Protein AF-A0A926AHK9-F1 (afdb_monomer)

Nearest PDB structures (foldseek):
  4v9f-assembly1_6  TM=7.493E-01  e=1.362E-01  Haloarcula marismortui ATCC 43049
  1zg2-assembly1_A  TM=4.467E-01  e=7.993E-01  Halalkalibacterium halodurans
  6w6k-assembly1_F  TM=4.447E-01  e=1.096E+00  Escherichia coli K-12
  2le2-assembly1_A  TM=4.358E-01  e=3.211E+00  Salasvirus phi29

Sequence (93 aa):
MKYKVSGTNRENGARMTLEFEASNRAMAERKATTSGMGEIRHCEEVVDPNSFQVERTTHRGEFDPPRRGGKIIGLIVVIIVMAVVGWMMWKKT

Solvent-accessible surface area (backbone atoms only — not comparable to full-atom values): 5658 Å² total; per-residue (Å²): 93,42,29,42,38,30,31,22,30,56,89,76,64,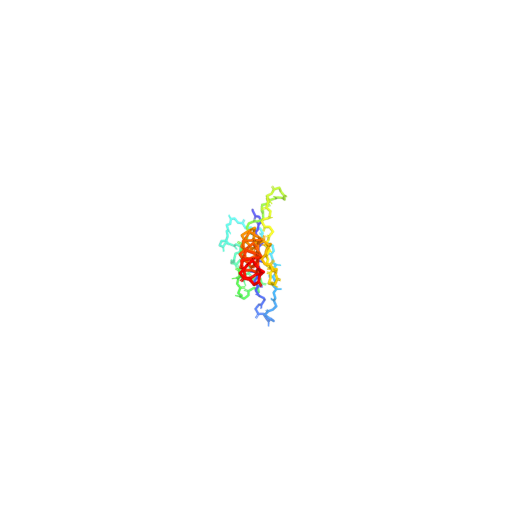45,82,44,74,50,78,38,81,30,94,46,69,71,55,35,54,50,51,42,43,75,72,46,34,60,48,83,75,45,79,45,74,61,68,70,92,85,58,84,71,76,75,79,80,79,62,89,77,69,75,75,74,82,57,72,62,58,60,53,53,51,52,53,52,52,52,53,52,52,52,52,52,52,53,54,53,59,76,73,106

pLDDT: mean 76.99, std 14.53, range [43.44, 95.56]

Mean predicted aligned error: 16.89 Å

Foldseek 3Di:
DKKWWWAAFQPPRDTDIDIDDDPDQVVVVVVCVVVRGDGTDDMDDDDDDVDDPPPPCPPPDPDDDPDPVVVVVVVVVVVVVVVVVVVVVVVVD

Secondary structure (DSSP, 8-state):
-EEEEEEEETTT--EEEEEEE-SSHHHHHHHHHHTTEEEEEEEEEE--TTS--------TT------HHHHHHHHHHHHHHHHHHHHHHHHH-

Structure (mmCIF, N/CA/C/O backbone):
data_AF-A0A926AHK9-F1
#
_entry.id   AF-A0A926AHK9-F1
#
loop_
_atom_site.group_PDB
_atom_site.id
_atom_site.type_symbol
_atom_site.label_atom_id
_atom_site.label_alt_id
_atom_site.label_comp_id
_atom_site.label_asym_id
_atom_site.label_entity_id
_atom_site.label_seq_id
_atom_site.pdbx_PDB_ins_code
_atom_site.Cartn_x
_atom_site.Cartn_y
_atom_site.Cartn_z
_atom_site.occupancy
_atom_site.B_iso_or_equiv
_atom_site.auth_seq_id
_atom_site.auth_comp_id
_atom_site.auth_asym_id
_atom_site.auth_atom_id
_atom_site.pdbx_PDB_model_num
ATOM 1 N N . MET A 1 1 ? 10.325 10.039 16.333 1.00 73.44 1 MET A N 1
ATOM 2 C CA . MET A 1 1 ? 10.159 9.530 14.953 1.00 73.44 1 MET A CA 1
ATOM 3 C C . MET A 1 1 ? 8.668 9.449 14.668 1.00 73.44 1 MET A C 1
ATOM 5 O O . MET A 1 1 ? 7.911 9.063 15.559 1.00 73.44 1 MET A O 1
ATOM 9 N N . LYS A 1 2 ? 8.225 9.885 13.486 1.00 81.50 2 LYS A N 1
ATOM 10 C CA . LYS A 1 2 ? 6.812 9.806 13.094 1.00 81.50 2 LYS A CA 1
ATOM 11 C C . LYS A 1 2 ? 6.581 8.499 12.348 1.00 81.50 2 LYS A C 1
ATOM 13 O O . LYS A 1 2 ? 7.371 8.138 11.488 1.00 81.50 2 LYS A O 1
ATOM 18 N N . TYR A 1 3 ? 5.505 7.804 12.674 1.00 83.31 3 TYR A N 1
ATOM 19 C CA . TYR A 1 3 ? 5.099 6.565 12.028 1.00 83.31 3 TYR A CA 1
ATOM 20 C C . TYR A 1 3 ? 3.692 6.727 11.475 1.00 83.31 3 TYR A C 1
ATOM 22 O O . TYR A 1 3 ? 2.785 7.163 12.184 1.00 83.31 3 TYR A O 1
ATOM 30 N N . LYS A 1 4 ? 3.511 6.355 10.212 1.00 84.44 4 LYS A N 1
ATOM 31 C CA . LYS A 1 4 ? 2.225 6.304 9.532 1.00 84.44 4 LYS A CA 1
ATOM 32 C C . LYS A 1 4 ? 1.727 4.869 9.567 1.00 84.44 4 LYS A C 1
ATOM 34 O O . LYS A 1 4 ? 2.316 3.977 8.954 1.00 84.44 4 LYS A O 1
ATOM 39 N N . VAL A 1 5 ? 0.639 4.647 10.294 1.00 85.00 5 VAL A N 1
ATOM 40 C CA . VAL A 1 5 ? -0.004 3.340 10.422 1.00 85.00 5 VAL A CA 1
ATOM 41 C C . VAL A 1 5 ? -1.298 3.357 9.622 1.00 85.00 5 VAL A C 1
ATOM 43 O O . VAL A 1 5 ? -2.141 4.231 9.804 1.00 85.00 5 VAL A O 1
ATOM 46 N N . SER A 1 6 ? -1.460 2.396 8.721 1.00 85.00 6 SER A N 1
ATOM 47 C CA . SER A 1 6 ? -2.666 2.205 7.915 1.00 85.00 6 SER A CA 1
ATOM 48 C C . SER A 1 6 ? -3.271 0.826 8.159 1.00 85.00 6 SER A C 1
ATOM 50 O O . SER A 1 6 ? -2.574 -0.147 8.463 1.00 85.00 6 SER A O 1
ATOM 52 N N . GLY A 1 7 ? -4.592 0.743 8.058 1.00 86.88 7 GLY A N 1
ATOM 53 C CA . GLY A 1 7 ? -5.344 -0.406 8.550 1.00 86.88 7 GLY A CA 1
ATOM 54 C C . GLY A 1 7 ? -6.840 -0.135 8.556 1.00 86.88 7 GLY A C 1
ATOM 55 O O . GLY A 1 7 ? -7.318 0.725 7.813 1.00 86.88 7 GLY A O 1
ATOM 56 N N . THR A 1 8 ? -7.583 -0.885 9.358 1.00 87.44 8 THR A N 1
ATOM 57 C CA . THR A 1 8 ? -9.045 -0.798 9.431 1.00 87.44 8 THR A CA 1
ATOM 58 C C . THR A 1 8 ? -9.497 -0.307 10.796 1.00 87.44 8 THR A C 1
ATOM 60 O O . THR A 1 8 ? -8.908 -0.637 11.824 1.00 87.44 8 THR A O 1
ATOM 63 N N . ASN A 1 9 ? -10.550 0.499 10.814 1.00 86.06 9 ASN A N 1
ATOM 64 C CA . ASN A 1 9 ? -11.215 0.888 12.047 1.00 86.06 9 ASN A CA 1
ATOM 65 C C . ASN A 1 9 ? -12.016 -0.312 12.584 1.00 86.06 9 ASN A C 1
ATOM 67 O O . ASN A 1 9 ? -12.693 -1.014 11.829 1.00 86.06 9 ASN A O 1
ATOM 71 N N . ARG A 1 10 ? -11.906 -0.562 13.891 1.00 84.50 10 ARG A N 1
ATOM 72 C CA . ARG A 1 10 ? -12.540 -1.688 14.583 1.00 84.50 10 ARG A CA 1
ATOM 73 C C . ARG A 1 10 ? -14.069 -1.623 14.572 1.00 84.50 10 ARG A C 1
ATOM 75 O O . ARG A 1 10 ? -14.705 -2.671 14.608 1.00 84.50 10 ARG A O 1
ATOM 82 N N . GLU A 1 11 ? -14.650 -0.428 14.534 1.00 83.12 11 GLU A N 1
ATOM 83 C CA . GLU A 1 11 ? -16.097 -0.228 14.683 1.00 83.12 11 GLU A CA 1
ATOM 84 C C . GLU A 1 11 ? -16.862 -0.389 13.368 1.00 83.12 11 GLU A C 1
ATOM 86 O O . GLU A 1 11 ? -17.939 -0.976 13.342 1.00 83.12 11 GLU A O 1
ATOM 91 N N . ASN A 1 12 ? -16.309 0.119 12.266 1.00 84.50 12 ASN A N 1
ATOM 92 C CA . ASN A 1 12 ? -16.997 0.177 10.971 1.00 84.50 12 ASN A CA 1
ATOM 93 C C . ASN A 1 12 ? -16.246 -0.545 9.839 1.00 84.50 12 ASN A C 1
ATOM 95 O O . ASN A 1 12 ? -16.730 -0.583 8.710 1.00 84.50 12 ASN A O 1
ATOM 99 N N . GLY A 1 13 ? -15.054 -1.091 10.106 1.00 80.88 13 GLY A N 1
ATOM 100 C CA . GLY A 1 13 ? -14.221 -1.761 9.104 1.00 80.88 13 GLY A CA 1
ATOM 101 C C . GLY A 1 13 ? -13.662 -0.832 8.020 1.00 80.88 13 GLY A C 1
ATOM 102 O O . GLY A 1 13 ? -13.031 -1.306 7.072 1.00 80.88 13 GLY A O 1
ATOM 103 N N . ALA A 1 14 ? -13.870 0.484 8.132 1.00 84.94 14 ALA A N 1
ATOM 104 C CA . ALA A 1 14 ? -13.406 1.448 7.146 1.00 84.94 14 ALA A CA 1
ATOM 105 C C . ALA A 1 14 ? -11.878 1.559 7.172 1.00 84.94 14 ALA A C 1
ATOM 107 O O . ALA A 1 14 ? -11.237 1.403 8.213 1.00 84.94 14 ALA A O 1
ATOM 108 N N . ARG A 1 15 ? -11.276 1.852 6.014 1.00 83.69 15 ARG A N 1
ATOM 109 C CA . ARG A 1 15 ? -9.829 2.079 5.924 1.00 83.69 15 ARG A CA 1
ATOM 110 C C . ARG A 1 15 ? -9.479 3.380 6.637 1.00 83.69 15 ARG A C 1
ATOM 112 O O . ARG A 1 15 ? -10.045 4.423 6.324 1.00 83.69 15 ARG A O 1
ATOM 119 N N . MET A 1 16 ? -8.523 3.313 7.552 1.00 82.56 16 MET A N 1
ATOM 120 C CA . MET A 1 16 ? -8.052 4.452 8.327 1.00 82.56 16 MET A CA 1
ATOM 121 C C . MET A 1 16 ? -6.531 4.528 8.254 1.00 82.56 16 MET A C 1
ATOM 123 O O . MET A 1 16 ? -5.847 3.508 8.143 1.00 82.56 16 MET A O 1
ATOM 127 N N . THR A 1 17 ? -6.009 5.748 8.288 1.00 85.00 17 THR A N 1
ATOM 128 C CA . THR A 1 17 ? -4.573 6.009 8.374 1.00 85.00 17 THR A CA 1
ATOM 129 C C . THR A 1 17 ? -4.345 7.005 9.496 1.00 85.00 17 THR A C 1
ATOM 131 O O . THR A 1 17 ? -5.008 8.039 9.526 1.00 85.00 17 THR A O 1
ATOM 134 N N . LEU A 1 18 ? -3.454 6.673 10.424 1.00 85.12 18 LEU A N 1
ATOM 135 C CA . LEU A 1 18 ? -3.149 7.473 11.604 1.00 85.12 18 LEU A CA 1
ATOM 136 C C . LEU A 1 18 ? -1.641 7.700 11.685 1.00 85.12 18 LEU A C 1
ATOM 138 O O . LEU A 1 18 ? -0.847 6.800 11.407 1.00 85.12 18 LEU A O 1
ATOM 142 N N . GLU A 1 19 ? -1.255 8.910 12.069 1.00 86.62 19 GLU A N 1
ATOM 143 C CA . GLU A 1 19 ? 0.140 9.291 12.251 1.00 86.62 19 GLU A CA 1
ATOM 144 C C . GLU A 1 19 ? 0.438 9.410 13.742 1.00 86.62 19 GLU A C 1
ATOM 146 O O . GLU A 1 19 ? -0.234 10.140 14.471 1.00 86.62 19 GLU A O 1
ATOM 151 N N . PHE A 1 20 ? 1.451 8.680 14.201 1.00 86.12 20 PHE A N 1
ATOM 152 C CA . PHE A 1 20 ? 1.853 8.659 15.599 1.00 86.12 20 PHE A CA 1
ATOM 153 C C . PHE 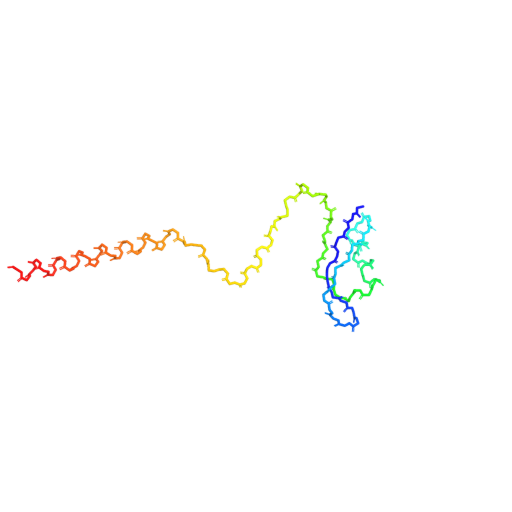A 1 20 ? 3.318 9.011 15.744 1.00 86.12 20 PHE A C 1
ATOM 155 O O . PHE A 1 20 ? 4.176 8.515 15.020 1.00 86.12 20 PHE A O 1
ATOM 162 N N . GLU A 1 21 ? 3.622 9.795 16.768 1.00 84.75 21 GLU A N 1
ATOM 163 C CA . GLU A 1 21 ? 4.991 9.932 17.229 1.00 84.75 21 GLU A CA 1
ATOM 164 C C . GLU A 1 21 ? 5.322 8.778 18.184 1.00 84.75 21 GLU A C 1
ATOM 166 O O . GLU A 1 21 ? 4.673 8.591 19.222 1.00 84.75 21 GLU A O 1
ATOM 171 N N . ALA A 1 22 ? 6.299 7.953 17.815 1.00 85.88 22 ALA A N 1
ATOM 172 C CA . ALA A 1 22 ? 6.739 6.811 18.608 1.00 85.88 22 ALA A CA 1
ATOM 173 C C . ALA A 1 22 ? 8.263 6.657 18.546 1.00 85.88 22 ALA A C 1
ATOM 175 O O . ALA A 1 22 ? 8.934 7.209 17.674 1.00 85.88 22 ALA A O 1
ATOM 176 N N . SER A 1 23 ? 8.812 5.916 19.506 1.00 83.56 23 SER A N 1
ATOM 177 C CA . SER A 1 23 ? 10.240 5.590 19.564 1.00 83.56 23 SER A CA 1
ATOM 178 C C . SER A 1 23 ? 10.617 4.383 18.702 1.00 83.56 23 SER A C 1
ATOM 180 O O . SER A 1 23 ? 11.786 4.212 18.388 1.00 83.56 23 SER A O 1
ATOM 182 N N . ASN A 1 24 ? 9.650 3.527 18.356 1.00 84.38 24 ASN A N 1
ATOM 183 C CA . ASN A 1 24 ? 9.861 2.321 17.559 1.00 84.38 24 ASN A CA 1
ATOM 184 C C . ASN A 1 2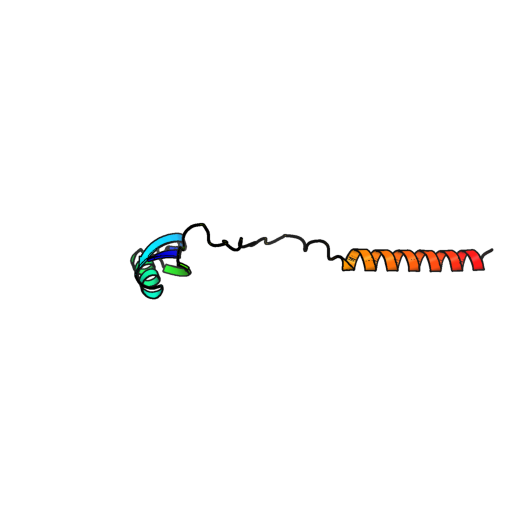4 ? 8.536 1.870 16.912 1.00 84.38 24 ASN A C 1
ATOM 186 O O . ASN A 1 24 ? 7.453 2.164 17.435 1.00 84.38 24 ASN A O 1
ATOM 190 N N . ARG A 1 25 ? 8.613 1.084 15.833 1.00 82.56 25 ARG A N 1
ATOM 191 C CA . ARG A 1 25 ? 7.472 0.529 15.086 1.00 82.56 25 ARG A CA 1
ATOM 192 C C . ARG A 1 25 ? 6.452 -0.180 15.982 1.00 82.56 25 ARG A C 1
ATOM 194 O O . ARG A 1 25 ? 5.261 0.100 15.900 1.00 82.56 25 ARG A O 1
ATOM 201 N N . ALA A 1 26 ? 6.911 -1.039 16.892 1.00 85.00 26 ALA A N 1
ATOM 202 C CA . ALA A 1 26 ? 6.024 -1.782 17.793 1.00 85.00 26 ALA A CA 1
ATOM 203 C C . ALA A 1 26 ? 5.188 -0.861 18.706 1.00 85.00 26 ALA A C 1
ATOM 205 O O . ALA A 1 26 ? 4.046 -1.170 19.043 1.00 85.00 26 ALA A O 1
ATOM 206 N N . MET A 1 27 ? 5.738 0.296 19.091 1.00 85.50 27 MET A N 1
ATOM 207 C CA . MET A 1 27 ? 5.008 1.296 19.872 1.00 85.50 27 MET A CA 1
ATOM 208 C C . MET A 1 27 ? 3.976 2.039 19.018 1.00 85.50 27 MET A C 1
ATOM 210 O O . MET A 1 27 ? 2.898 2.346 19.521 1.00 85.50 27 MET A O 1
ATOM 214 N N . ALA A 1 28 ? 4.268 2.292 17.739 1.00 86.25 28 ALA A N 1
ATOM 215 C CA . ALA A 1 28 ? 3.310 2.885 16.806 1.00 86.25 28 ALA A CA 1
ATOM 216 C C . ALA A 1 28 ? 2.117 1.951 16.542 1.00 86.25 28 ALA A C 1
ATOM 218 O O . ALA A 1 28 ? 0.972 2.390 16.606 1.00 86.25 28 ALA A O 1
ATOM 219 N N . GLU A 1 29 ? 2.365 0.654 16.342 1.00 84.75 29 GLU A N 1
ATOM 220 C CA . GLU A 1 29 ? 1.313 -0.355 16.145 1.00 84.75 29 GLU A CA 1
ATOM 221 C C . GLU A 1 29 ? 0.423 -0.511 17.391 1.00 84.75 29 GLU A C 1
ATOM 223 O O . GLU A 1 29 ? -0.807 -0.555 17.296 1.00 84.75 29 GLU A O 1
ATOM 228 N N . ARG A 1 30 ? 1.022 -0.502 18.589 1.00 86.94 30 ARG A N 1
ATOM 229 C CA . ARG A 1 30 ? 0.256 -0.501 19.846 1.00 86.94 30 ARG A CA 1
ATOM 230 C C . ARG A 1 30 ? -0.603 0.752 19.995 1.00 86.94 30 ARG A C 1
ATOM 232 O O . ARG A 1 30 ? -1.776 0.629 20.331 1.00 86.94 30 ARG A O 1
ATOM 239 N N . LYS A 1 31 ? -0.052 1.940 19.714 1.00 86.38 31 LYS A N 1
ATOM 240 C CA . LYS A 1 31 ? -0.815 3.200 19.744 1.00 86.38 31 LYS A CA 1
ATOM 241 C C . LYS A 1 31 ? -1.981 3.172 18.757 1.00 86.38 31 LYS A C 1
ATOM 243 O O . LYS A 1 31 ? -3.091 3.513 19.145 1.00 86.38 31 LYS A O 1
ATOM 248 N N . ALA A 1 32 ? -1.753 2.683 17.539 1.00 86.12 32 ALA A N 1
ATOM 249 C CA . ALA A 1 32 ? -2.801 2.509 16.540 1.00 86.12 32 ALA A CA 1
ATOM 250 C C . ALA A 1 32 ? -3.926 1.595 17.044 1.00 86.12 32 ALA A C 1
ATOM 252 O O . ALA A 1 32 ? -5.096 1.964 16.979 1.00 86.12 32 ALA A O 1
ATOM 253 N N . THR A 1 33 ? -3.573 0.449 17.630 1.00 86.19 33 THR A N 1
ATOM 254 C CA . THR A 1 33 ? -4.551 -0.491 18.202 1.00 86.19 33 THR A CA 1
ATOM 255 C C . THR A 1 33 ? -5.382 0.163 19.313 1.00 86.19 33 THR A C 1
ATOM 257 O O . THR A 1 33 ? -6.607 0.039 19.333 1.00 86.19 33 THR A O 1
ATOM 260 N N . THR A 1 34 ? -4.740 0.920 20.211 1.00 87.62 34 THR A N 1
ATOM 261 C CA . THR A 1 34 ? -5.424 1.657 21.289 1.00 87.62 34 THR A CA 1
ATOM 262 C C . THR A 1 34 ? -6.349 2.754 20.756 1.00 87.62 34 THR A C 1
ATOM 264 O O . THR A 1 34 ? -7.395 3.007 21.345 1.00 87.62 34 THR A O 1
ATOM 267 N N . SER A 1 35 ? -6.013 3.377 19.626 1.00 82.88 35 SER A N 1
ATOM 268 C CA . SER A 1 35 ? -6.832 4.407 18.972 1.00 82.88 35 SER A CA 1
ATOM 269 C C . SER A 1 35 ? -8.043 3.860 18.202 1.00 82.88 35 SER A C 1
ATOM 271 O O . SER A 1 35 ? -8.680 4.611 17.468 1.00 82.88 35 SER A O 1
ATOM 273 N N . GLY A 1 36 ? -8.380 2.576 18.358 1.00 81.31 36 GLY A N 1
ATOM 274 C CA . GLY A 1 36 ? -9.550 1.966 17.719 1.00 81.31 36 GLY A CA 1
ATOM 275 C C . GLY A 1 36 ? -9.257 1.317 16.366 1.00 81.31 36 GLY A C 1
ATOM 276 O O . GLY A 1 36 ? -10.182 0.987 15.623 1.00 81.31 36 GLY A O 1
ATOM 277 N N . MET A 1 37 ? -7.984 1.100 16.033 1.00 84.75 37 MET A N 1
ATOM 278 C CA . MET A 1 37 ? -7.591 0.376 14.827 1.00 84.75 37 MET A CA 1
ATOM 279 C C . MET A 1 37 ? -7.678 -1.132 15.082 1.00 84.75 37 MET A C 1
ATOM 281 O O . MET A 1 37 ? -7.036 -1.654 15.990 1.00 84.75 37 MET A O 1
ATOM 285 N N . GLY A 1 38 ? -8.518 -1.823 14.314 1.00 78.69 38 GLY A N 1
ATOM 286 C CA . GLY A 1 38 ? -8.772 -3.254 14.465 1.00 78.69 38 GLY A CA 1
ATOM 287 C C . GLY A 1 38 ? -7.667 -4.102 13.844 1.00 78.69 38 GLY A C 1
ATOM 288 O O . GLY A 1 38 ? -7.018 -4.877 14.539 1.00 78.69 38 GLY A O 1
ATOM 289 N N . GLU A 1 39 ? -7.439 -3.945 12.540 1.00 83.56 39 GLU A N 1
ATOM 290 C CA . GLU A 1 39 ? -6.410 -4.684 11.804 1.00 83.56 39 GLU A CA 1
ATOM 291 C C . GLU A 1 39 ? -5.389 -3.708 11.215 1.00 83.56 39 GLU A C 1
ATOM 293 O O . GLU A 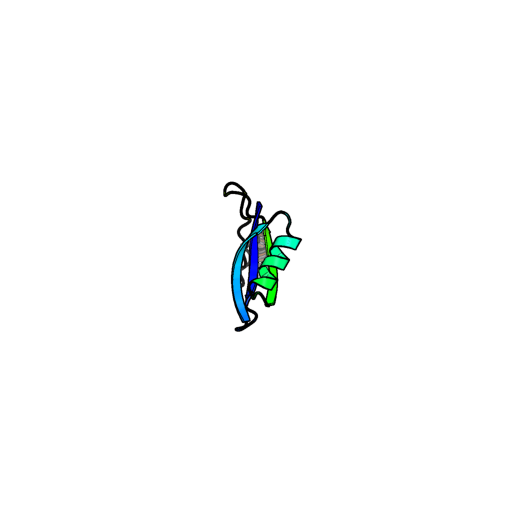1 39 ? -5.734 -2.811 10.439 1.00 83.56 39 GLU A O 1
ATOM 298 N N . ILE A 1 40 ? -4.117 -3.887 11.569 1.00 82.88 40 ILE A N 1
ATOM 299 C CA . ILE A 1 40 ? -3.015 -3.096 11.020 1.00 82.88 40 ILE A CA 1
ATOM 300 C C . ILE A 1 40 ? -2.540 -3.769 9.739 1.00 82.88 40 ILE A C 1
ATOM 302 O O . ILE A 1 40 ? -2.144 -4.931 9.749 1.00 82.88 40 ILE A O 1
ATOM 306 N N . ARG A 1 41 ? -2.552 -3.027 8.633 1.00 83.94 41 ARG A N 1
ATOM 307 C CA . ARG A 1 41 ? -2.087 -3.530 7.333 1.00 83.94 41 ARG A CA 1
ATOM 308 C C . ARG A 1 41 ? -0.670 -3.102 7.028 1.00 83.94 41 ARG A C 1
ATOM 310 O O . ARG A 1 41 ? 0.083 -3.862 6.430 1.00 83.94 41 ARG A O 1
ATOM 317 N N . HIS A 1 42 ? -0.323 -1.873 7.395 1.00 79.38 42 HIS A N 1
ATOM 318 C CA . HIS A 1 42 ? 0.970 -1.311 7.045 1.00 79.38 42 HIS A CA 1
ATOM 319 C C . HIS A 1 42 ? 1.415 -0.282 8.072 1.00 79.38 42 HIS A C 1
ATOM 321 O O . HIS A 1 42 ? 0.620 0.568 8.466 1.00 79.38 42 HIS A O 1
ATOM 327 N N . CYS A 1 43 ? 2.682 -0.338 8.470 1.00 82.62 43 CYS A N 1
ATOM 328 C CA . CYS A 1 43 ? 3.311 0.651 9.336 1.00 82.62 43 CYS A CA 1
ATOM 329 C C . CYS A 1 43 ? 4.607 1.114 8.669 1.00 82.62 43 CYS A C 1
ATOM 331 O O . CYS A 1 43 ? 5.533 0.320 8.503 1.00 82.62 43 CYS A O 1
ATOM 333 N N . GLU A 1 44 ? 4.663 2.388 8.295 1.00 81.06 44 GLU A N 1
ATOM 334 C CA . GLU A 1 44 ? 5.839 3.034 7.706 1.00 81.06 44 GLU A CA 1
ATOM 335 C C . GLU A 1 44 ? 6.378 4.100 8.648 1.00 81.06 44 GLU A C 1
ATOM 337 O O . GLU A 1 44 ? 5.619 4.796 9.320 1.00 81.06 44 GLU A O 1
ATOM 342 N N . GLU A 1 45 ? 7.697 4.238 8.694 1.00 82.38 45 GLU A N 1
ATOM 343 C CA . GLU A 1 45 ? 8.326 5.400 9.307 1.00 82.38 45 GLU A CA 1
ATOM 344 C C . GLU A 1 45 ? 8.256 6.569 8.323 1.00 82.38 45 GLU A C 1
ATOM 346 O O . GLU A 1 45 ? 8.645 6.444 7.162 1.00 82.38 45 GLU A O 1
ATOM 351 N N . VAL A 1 46 ? 7.726 7.701 8.776 1.00 74.81 46 VAL A N 1
ATOM 352 C CA . VAL A 1 46 ? 7.667 8.936 7.999 1.00 74.81 46 VAL A CA 1
ATOM 353 C C . VAL A 1 46 ? 9.043 9.588 8.080 1.00 74.81 46 VAL A C 1
ATOM 355 O O . VAL A 1 46 ? 9.344 10.316 9.026 1.00 74.81 46 VAL A O 1
ATOM 358 N N . VAL A 1 47 ? 9.884 9.283 7.093 1.00 68.12 47 VAL A N 1
ATOM 359 C CA . VAL A 1 47 ? 11.140 9.994 6.830 1.00 68.12 47 VAL A CA 1
ATOM 360 C C . VAL A 1 47 ? 10.827 11.168 5.896 1.00 68.12 47 VAL A C 1
ATOM 362 O O . VAL A 1 47 ? 10.116 10.992 4.909 1.00 68.12 47 VAL A O 1
ATOM 365 N N . ASP A 1 48 ? 11.316 12.362 6.241 1.00 55.91 48 ASP A N 1
ATOM 366 C CA . ASP A 1 48 ? 11.095 13.643 5.546 1.00 55.91 48 ASP A CA 1
ATOM 367 C C . ASP A 1 48 ? 11.226 13.568 3.995 1.00 55.91 48 ASP A C 1
ATOM 369 O O . ASP A 1 48 ? 11.913 12.692 3.452 1.00 55.91 48 ASP A O 1
ATOM 373 N N . PRO A 1 49 ? 10.587 14.500 3.255 1.00 52.88 49 PRO A N 1
ATOM 374 C CA . PRO A 1 49 ? 10.098 14.354 1.874 1.00 52.88 49 PRO A CA 1
ATOM 375 C C . PRO A 1 49 ? 11.161 14.314 0.763 1.00 52.88 49 PRO A C 1
ATOM 377 O O . PRO A 1 49 ? 10.821 14.439 -0.410 1.00 52.88 49 PRO A O 1
ATOM 380 N N . ASN A 1 50 ? 12.437 14.118 1.095 1.00 48.47 50 ASN A N 1
ATOM 381 C CA . ASN A 1 50 ? 13.499 13.888 0.109 1.00 48.47 50 ASN A CA 1
ATOM 382 C C . ASN A 1 50 ? 13.795 12.392 -0.108 1.00 48.47 50 ASN A C 1
ATOM 384 O O . ASN A 1 50 ? 14.703 12.024 -0.853 1.00 48.47 50 ASN A O 1
ATOM 388 N N . SER A 1 51 ? 13.050 11.516 0.568 1.00 49.62 51 SER A N 1
ATOM 389 C CA . SER A 1 51 ? 13.112 10.079 0.339 1.00 49.62 51 SER A CA 1
ATOM 390 C C . SER A 1 51 ? 12.163 9.710 -0.799 1.00 49.62 51 SER A C 1
ATOM 392 O O . SER A 1 51 ? 10.967 9.988 -0.749 1.00 49.62 51 SER A O 1
ATOM 394 N N . PHE A 1 52 ? 12.724 9.125 -1.858 1.00 46.91 52 PHE A N 1
ATOM 395 C CA . PHE A 1 52 ? 11.996 8.592 -3.004 1.00 46.91 52 PHE A CA 1
ATOM 396 C C . PHE A 1 52 ? 10.850 7.700 -2.514 1.00 46.91 52 PHE A C 1
ATOM 398 O O . PHE A 1 52 ? 11.061 6.543 -2.146 1.00 46.91 52 PHE A O 1
ATOM 405 N N . GLN A 1 53 ? 9.625 8.229 -2.507 1.00 53.72 53 GLN A N 1
ATOM 406 C CA . GLN A 1 53 ? 8.444 7.389 -2.433 1.00 53.72 53 GLN A CA 1
ATOM 407 C C . GLN A 1 53 ? 8.459 6.570 -3.717 1.00 53.72 53 GLN A C 1
ATOM 409 O O . GLN A 1 53 ? 8.259 7.110 -4.802 1.00 53.72 53 GLN A O 1
ATOM 414 N N . VAL A 1 54 ? 8.771 5.278 -3.605 1.00 54.62 54 VAL A N 1
ATOM 415 C CA . VAL A 1 54 ? 8.547 4.335 -4.698 1.00 54.62 54 VAL A CA 1
ATOM 416 C C . VAL A 1 54 ? 7.049 4.377 -4.940 1.00 54.62 54 VAL A C 1
ATOM 418 O O . VAL A 1 54 ? 6.276 3.836 -4.148 1.00 54.62 54 VAL A O 1
ATOM 421 N N . GLU A 1 55 ? 6.654 5.123 -5.967 1.00 51.59 55 GLU A N 1
ATOM 422 C CA . GLU A 1 55 ? 5.289 5.240 -6.442 1.00 51.59 55 GLU A CA 1
ATOM 423 C C . GLU A 1 55 ? 4.737 3.820 -6.539 1.00 51.59 55 GLU A C 1
ATOM 425 O O . GLU A 1 55 ? 5.155 3.030 -7.387 1.00 51.59 55 GLU A O 1
ATOM 430 N N . ARG A 1 56 ? 3.879 3.438 -5.583 1.00 58.53 56 ARG A N 1
ATOM 431 C CA . ARG A 1 56 ? 3.228 2.133 -5.603 1.00 58.53 56 ARG A CA 1
ATOM 432 C C . ARG A 1 56 ? 2.251 2.171 -6.760 1.00 58.53 56 ARG A C 1
ATOM 434 O O . ARG A 1 56 ? 1.078 2.500 -6.578 1.00 58.53 56 ARG A O 1
ATOM 441 N N . THR A 1 57 ? 2.753 1.801 -7.931 1.00 49.25 57 THR A N 1
ATOM 442 C CA . THR A 1 57 ? 2.015 1.484 -9.148 1.00 49.25 57 THR A C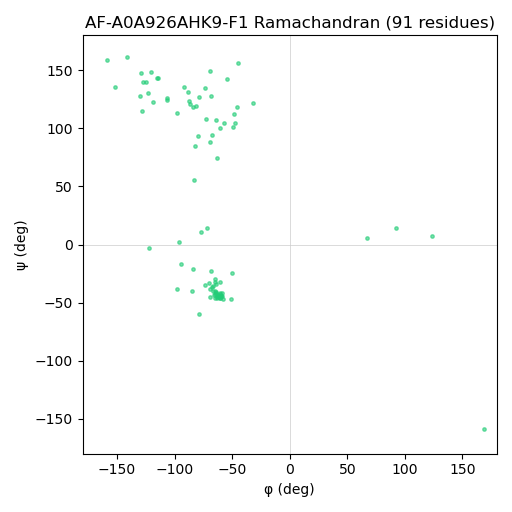A 1
ATOM 443 C C . THR A 1 57 ? 1.154 0.262 -8.842 1.00 49.25 57 THR A C 1
ATOM 445 O O . THR A 1 57 ? 1.417 -0.868 -9.234 1.00 49.25 57 THR A O 1
ATOM 448 N N . THR A 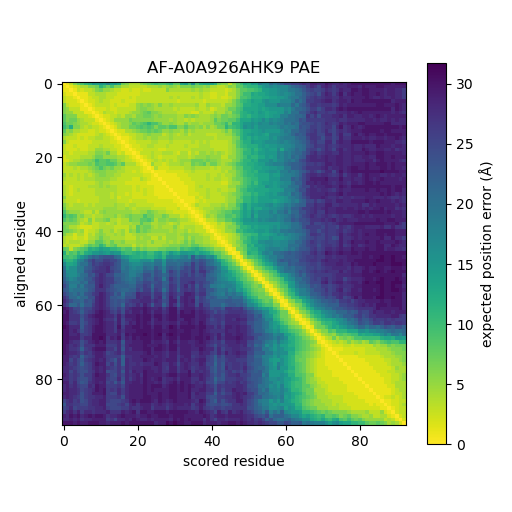1 58 ? 0.085 0.475 -8.079 1.00 50.97 58 THR A N 1
ATOM 449 C CA . THR A 1 58 ? -0.995 -0.498 -7.940 1.00 50.97 58 THR A CA 1
ATOM 450 C C . THR A 1 58 ? -1.923 -0.293 -9.133 1.00 50.97 58 THR A C 1
ATOM 452 O O . THR A 1 58 ? -3.108 -0.013 -8.981 1.00 50.97 58 THR A O 1
ATOM 455 N N . HIS A 1 59 ? -1.370 -0.374 -10.344 1.00 46.38 59 HIS A N 1
ATOM 456 C CA . HIS A 1 59 ? -2.143 -0.323 -11.575 1.00 46.38 59 HIS A CA 1
ATOM 457 C C . HIS A 1 59 ? -2.687 -1.723 -11.837 1.00 46.38 59 HIS A C 1
ATOM 459 O O . HIS A 1 59 ? -2.114 -2.534 -12.563 1.00 46.38 59 HIS A O 1
ATOM 465 N N . ARG A 1 60 ? -3.831 -2.034 -11.220 1.00 53.94 60 ARG A N 1
ATOM 466 C CA . ARG A 1 60 ? -4.662 -3.141 -11.692 1.00 53.94 60 ARG A CA 1
ATOM 467 C C . ARG A 1 60 ? -5.220 -2.729 -13.054 1.00 53.94 60 ARG A C 1
ATOM 469 O O . ARG A 1 60 ? -6.240 -2.055 -13.115 1.00 53.94 60 ARG A O 1
ATOM 476 N N 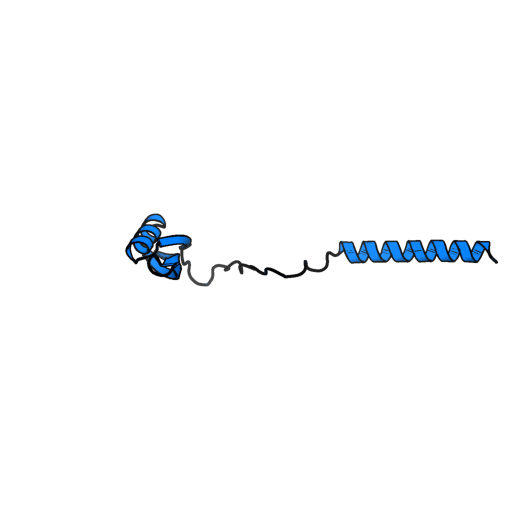. GLY A 1 61 ? -4.534 -3.132 -14.120 1.00 58.38 61 GLY A N 1
ATOM 477 C CA . GLY A 1 61 ? -4.994 -2.943 -15.496 1.00 58.38 61 GLY A CA 1
ATOM 478 C C . GLY A 1 61 ? -4.054 -2.178 -16.425 1.00 58.38 61 GLY A C 1
ATOM 479 O O . GLY A 1 61 ? -4.459 -1.920 -17.555 1.00 58.38 61 GLY A O 1
ATOM 480 N N . GLU A 1 62 ? -2.823 -1.844 -16.024 1.00 43.44 62 GLU A N 1
ATOM 481 C CA . GLU A 1 62 ? -1.846 -1.402 -17.024 1.00 43.44 62 GLU A CA 1
ATOM 482 C C . GLU A 1 62 ? -1.395 -2.600 -17.851 1.00 43.44 62 GLU A C 1
ATOM 484 O O . GLU A 1 62 ? -0.702 -3.503 -17.384 1.00 43.44 62 GLU A O 1
ATOM 489 N N . PHE A 1 63 ? -1.862 -2.611 -19.097 1.00 57.47 63 PHE A N 1
ATOM 490 C CA . PHE A 1 63 ? -1.277 -3.386 -20.171 1.00 57.47 63 PHE A CA 1
ATOM 491 C C . PHE A 1 63 ? 0.239 -3.194 -20.138 1.00 57.47 63 PHE A C 1
ATOM 493 O O . PHE A 1 63 ? 0.732 -2.078 -20.288 1.00 57.47 63 PHE A O 1
ATOM 500 N N . ASP A 1 64 ? 0.933 -4.310 -19.926 1.00 57.38 64 ASP A N 1
ATOM 501 C CA . ASP A 1 64 ? 2.379 -4.482 -20.023 1.00 57.38 64 ASP A CA 1
ATOM 502 C C . ASP A 1 64 ? 2.942 -3.544 -21.121 1.00 57.38 64 ASP A C 1
ATOM 504 O O . ASP A 1 64 ? 2.489 -3.629 -22.274 1.00 57.38 64 ASP A O 1
ATOM 508 N N . PRO A 1 65 ? 3.880 -2.622 -20.816 1.00 61.25 65 PRO A N 1
ATOM 509 C CA . PRO A 1 65 ? 4.465 -1.752 -21.831 1.00 61.25 65 PRO A CA 1
ATOM 510 C C . PRO A 1 65 ? 5.036 -2.619 -22.962 1.00 61.25 65 PRO A C 1
ATOM 512 O O . PRO A 1 65 ? 5.556 -3.707 -22.698 1.00 61.25 65 PRO A O 1
ATOM 515 N N . PRO A 1 66 ? 4.927 -2.192 -24.236 1.00 56.09 66 PRO A N 1
ATOM 516 C CA . PRO A 1 66 ? 5.102 -3.072 -25.383 1.00 56.09 66 PRO A CA 1
ATOM 517 C C . PRO A 1 66 ? 6.477 -3.731 -25.337 1.00 56.09 66 PRO A C 1
ATOM 519 O O . PRO A 1 66 ? 7.497 -3.103 -25.638 1.00 56.09 66 PRO A O 1
ATOM 522 N N . ARG A 1 67 ? 6.491 -5.017 -24.965 1.00 59.38 67 ARG A N 1
ATOM 523 C CA . ARG A 1 67 ? 7.674 -5.876 -24.977 1.00 59.38 67 ARG A CA 1
ATOM 524 C C . ARG A 1 67 ? 8.340 -5.688 -26.337 1.00 59.38 67 ARG A C 1
ATOM 526 O O . ARG A 1 67 ? 7.775 -6.083 -27.356 1.00 59.38 67 ARG A O 1
ATOM 533 N N . ARG A 1 68 ? 9.537 -5.085 -26.376 1.00 57.94 68 ARG A N 1
ATOM 534 C CA . ARG A 1 68 ? 10.322 -4.883 -27.616 1.00 57.94 68 ARG A CA 1
ATOM 535 C C . ARG A 1 68 ? 10.460 -6.177 -28.438 1.00 57.94 68 ARG A C 1
ATOM 537 O O . ARG A 1 68 ? 10.575 -6.104 -29.656 1.00 57.94 68 ARG A O 1
ATOM 544 N N . GLY A 1 69 ? 10.352 -7.346 -27.798 1.00 55.28 69 GLY A N 1
ATOM 545 C CA . GLY A 1 69 ? 10.306 -8.653 -28.457 1.00 55.28 69 GLY A CA 1
ATOM 546 C C . GLY A 1 69 ? 9.092 -8.887 -29.367 1.00 55.28 69 GLY A C 1
ATOM 547 O O . GLY A 1 69 ? 9.246 -9.509 -30.411 1.00 55.28 69 GLY A O 1
ATOM 548 N N . GLY A 1 70 ? 7.909 -8.343 -29.056 1.00 60.81 70 GLY A N 1
ATOM 549 C CA . GLY A 1 70 ? 6.701 -8.555 -29.868 1.00 60.81 70 GLY A CA 1
ATOM 550 C C . GLY A 1 70 ? 6.790 -7.921 -31.260 1.00 60.81 70 GLY A C 1
ATOM 551 O O . GLY A 1 70 ? 6.351 -8.513 -32.242 1.00 60.81 70 GLY A O 1
ATOM 552 N N . LYS A 1 71 ? 7.437 -6.752 -31.366 1.00 68.75 71 LYS A N 1
ATOM 553 C CA . LYS A 1 71 ? 7.661 -6.076 -32.656 1.00 68.75 71 LYS A CA 1
ATOM 554 C C . LYS A 1 71 ? 8.653 -6.833 -33.541 1.00 68.75 71 LYS A C 1
ATOM 556 O O . LYS A 1 71 ? 8.442 -6.920 -34.745 1.00 68.75 71 LYS A O 1
ATOM 561 N N . ILE A 1 72 ? 9.700 -7.407 -32.948 1.00 79.19 72 ILE A N 1
ATOM 562 C CA . ILE A 1 72 ? 10.711 -8.189 -33.676 1.00 79.19 72 ILE A CA 1
ATOM 563 C C . ILE A 1 72 ? 10.102 -9.502 -34.175 1.00 79.19 72 ILE A C 1
ATOM 565 O O . ILE A 1 72 ? 10.257 -9.841 -35.344 1.00 79.19 72 ILE A O 1
ATOM 569 N N . ILE A 1 73 ? 9.346 -10.201 -33.323 1.00 81.81 73 ILE A N 1
ATOM 570 C CA . ILE A 1 73 ? 8.655 -11.441 -33.701 1.00 81.81 73 ILE A CA 1
ATOM 571 C C . ILE A 1 73 ? 7.631 -11.166 -34.810 1.00 81.81 73 ILE A C 1
ATOM 573 O O . ILE A 1 73 ? 7.605 -11.890 -35.802 1.00 81.81 73 ILE A O 1
ATOM 577 N N . GLY A 1 74 ? 6.847 -10.086 -34.700 1.00 84.50 74 GLY A N 1
ATOM 578 C CA . GLY A 1 74 ? 5.907 -9.685 -35.751 1.00 84.50 74 GLY A CA 1
ATOM 579 C C . GLY A 1 74 ? 6.595 -9.406 -37.091 1.00 84.50 74 GLY A C 1
ATOM 580 O O . GLY A 1 74 ? 6.123 -9.861 -38.129 1.00 84.50 74 GLY A O 1
ATOM 581 N N . LEU A 1 75 ? 7.746 -8.729 -37.074 1.00 86.81 75 LEU A N 1
ATOM 582 C CA . LEU A 1 75 ? 8.512 -8.431 -38.286 1.00 86.81 75 LEU A CA 1
ATOM 583 C C . LEU A 1 75 ? 9.093 -9.698 -38.938 1.00 86.81 75 LEU A C 1
ATOM 585 O O . LEU A 1 75 ? 9.028 -9.840 -40.157 1.00 86.81 75 LEU A O 1
ATOM 589 N N . ILE A 1 76 ? 9.589 -10.648 -38.139 1.00 90.75 76 ILE A N 1
ATOM 590 C CA . ILE A 1 76 ? 10.073 -11.948 -38.634 1.00 90.75 76 ILE A CA 1
ATOM 591 C C . ILE A 1 76 ? 8.940 -12.729 -39.312 1.00 90.75 76 ILE A C 1
ATOM 593 O O . ILE A 1 76 ? 9.127 -13.247 -40.413 1.00 90.75 76 ILE A O 1
ATOM 597 N N . VAL A 1 77 ? 7.752 -12.776 -38.700 1.00 92.88 77 VAL A N 1
ATOM 598 C CA . VAL A 1 77 ? 6.587 -13.473 -39.270 1.00 92.88 77 VAL A CA 1
ATOM 599 C C . VAL A 1 77 ? 6.191 -12.877 -40.624 1.00 92.88 77 VAL A C 1
ATOM 601 O O . VAL A 1 77 ? 5.972 -13.623 -41.576 1.00 92.88 77 VAL A O 1
ATOM 604 N N . VAL A 1 78 ? 6.161 -11.547 -40.748 1.00 92.81 78 VAL A N 1
ATOM 605 C CA . VAL A 1 78 ? 5.834 -10.863 -42.014 1.00 92.81 78 VAL A CA 1
ATOM 606 C C . VAL A 1 78 ? 6.831 -11.218 -43.122 1.00 92.81 78 VAL A C 1
ATOM 608 O O . VAL A 1 78 ? 6.419 -11.504 -44.247 1.00 92.81 78 VAL A O 1
ATOM 611 N N . ILE A 1 79 ? 8.130 -11.252 -42.812 1.00 95.00 79 ILE A N 1
ATOM 612 C CA . ILE A 1 79 ? 9.174 -11.629 -43.778 1.00 95.00 79 ILE A CA 1
ATOM 613 C C . ILE A 1 79 ? 8.985 -13.075 -44.253 1.00 95.00 79 ILE A C 1
ATOM 615 O O . ILE A 1 79 ? 9.071 -13.337 -45.452 1.00 95.00 79 ILE A O 1
ATOM 619 N N . ILE A 1 80 ? 8.684 -14.003 -43.339 1.00 95.38 80 ILE A N 1
ATOM 620 C CA . ILE A 1 80 ? 8.432 -15.410 -43.684 1.00 95.38 80 ILE A CA 1
ATOM 621 C C . ILE A 1 80 ? 7.232 -15.522 -44.631 1.00 95.38 80 ILE A C 1
ATOM 623 O O . ILE A 1 80 ? 7.321 -16.203 -45.652 1.00 95.38 80 ILE A O 1
ATOM 627 N N . VAL A 1 81 ? 6.131 -14.822 -44.340 1.00 95.56 81 VAL A N 1
ATOM 628 C CA . VAL A 1 81 ? 4.935 -14.828 -45.198 1.00 95.56 81 VAL A CA 1
ATOM 629 C C . VAL A 1 81 ? 5.258 -14.293 -46.596 1.00 95.56 81 VAL A C 1
ATOM 631 O O . VAL A 1 81 ? 4.911 -14.933 -47.587 1.00 95.56 81 VAL A O 1
ATOM 634 N N . MET A 1 82 ? 5.977 -13.171 -46.693 1.00 94.56 82 MET A N 1
ATOM 635 C CA . MET A 1 82 ? 6.401 -12.594 -47.976 1.00 94.56 82 MET A CA 1
ATOM 636 C C . MET A 1 82 ? 7.288 -13.555 -48.780 1.00 94.56 82 MET A C 1
ATOM 638 O O . MET A 1 82 ? 7.095 -13.702 -49.986 1.00 94.56 82 MET A O 1
ATOM 642 N N . ALA A 1 83 ? 8.222 -14.249 -48.122 1.00 94.06 83 ALA A N 1
ATOM 643 C CA . ALA A 1 83 ? 9.095 -15.227 -48.769 1.00 94.06 83 ALA A CA 1
ATOM 644 C C . ALA A 1 83 ? 8.313 -16.433 -49.318 1.00 94.06 83 ALA A C 1
ATOM 646 O O . ALA A 1 83 ? 8.552 -16.858 -50.449 1.00 94.06 83 ALA A O 1
ATOM 647 N N . VAL A 1 84 ? 7.346 -16.954 -48.554 1.00 94.19 84 VAL A N 1
ATOM 648 C CA . VAL A 1 84 ? 6.488 -18.071 -48.987 1.00 94.19 84 VAL A CA 1
ATOM 649 C C . VAL A 1 84 ? 5.622 -17.666 -50.179 1.00 94.19 84 VAL A C 1
ATOM 651 O O . VAL A 1 84 ? 5.563 -18.395 -51.170 1.00 94.19 84 VAL A O 1
ATOM 654 N N . VAL A 1 85 ? 4.987 -16.492 -50.118 1.00 93.88 85 VAL A N 1
ATOM 655 C CA . VAL A 1 85 ? 4.154 -15.978 -51.216 1.00 93.88 85 VAL A CA 1
ATOM 656 C C . VAL A 1 85 ? 4.996 -15.749 -52.471 1.00 93.88 85 VAL A C 1
ATOM 658 O O . VAL A 1 85 ? 4.614 -16.209 -53.548 1.00 93.88 85 VAL A O 1
ATOM 661 N N . GLY A 1 86 ? 6.166 -15.119 -52.340 1.00 93.94 86 GLY A N 1
ATOM 662 C CA . GLY A 1 86 ? 7.090 -14.914 -53.457 1.00 93.94 86 GLY A CA 1
ATOM 663 C C . GLY A 1 86 ? 7.535 -16.231 -54.098 1.00 93.94 86 GLY A C 1
ATOM 664 O O . GLY A 1 86 ? 7.493 -16.364 -55.319 1.00 93.94 86 GLY A O 1
ATOM 665 N N . TRP A 1 87 ? 7.874 -17.238 -53.289 1.00 92.19 87 TRP A N 1
ATOM 666 C CA . TRP A 1 87 ? 8.257 -18.562 -53.788 1.00 92.19 87 TRP A CA 1
ATOM 667 C C . TRP A 1 87 ? 7.114 -19.270 -54.529 1.00 92.19 87 TRP A C 1
ATOM 669 O O . TRP A 1 87 ? 7.329 -19.839 -55.601 1.00 92.19 87 TRP A O 1
ATOM 679 N N . MET A 1 88 ? 5.885 -19.194 -54.007 1.00 91.19 88 MET A N 1
ATOM 680 C CA . MET A 1 88 ? 4.708 -19.755 -54.681 1.00 91.19 88 MET A CA 1
ATOM 681 C C . MET A 1 88 ? 4.402 -19.051 -56.006 1.00 91.19 88 MET A C 1
ATOM 683 O O . MET A 1 88 ? 4.055 -19.717 -56.981 1.00 91.19 88 MET A O 1
ATOM 687 N N . MET A 1 89 ? 4.538 -17.723 -56.064 1.00 88.44 89 MET A N 1
ATOM 688 C CA . MET A 1 89 ? 4.334 -16.970 -57.305 1.00 88.44 89 MET A CA 1
ATOM 689 C C . MET A 1 89 ? 5.412 -17.287 -58.345 1.00 88.44 89 M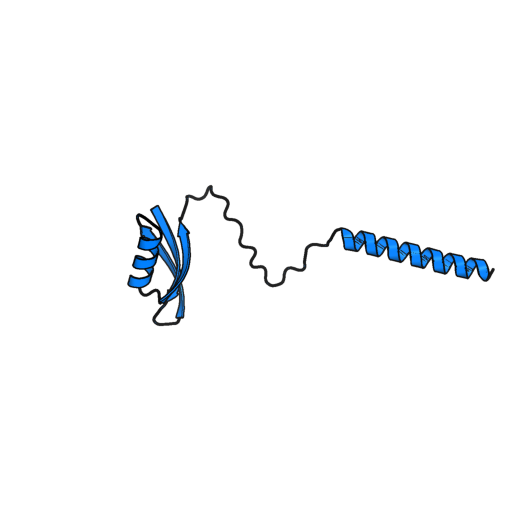ET A C 1
ATOM 691 O O . MET A 1 89 ? 5.092 -17.420 -59.526 1.00 88.44 89 MET A O 1
ATOM 695 N N . TRP A 1 90 ? 6.659 -17.488 -57.911 1.00 83.88 90 TRP A N 1
ATOM 696 C CA . TRP A 1 90 ? 7.755 -17.828 -58.815 1.00 83.88 90 TRP A CA 1
ATOM 697 C C . TRP A 1 90 ? 7.629 -19.239 -59.397 1.00 83.88 90 TRP A C 1
ATOM 699 O O . TRP A 1 90 ? 7.968 -19.455 -60.548 1.00 83.88 90 TRP A O 1
ATOM 709 N N . LYS A 1 91 ? 7.074 -20.192 -58.640 1.00 74.94 91 LYS A N 1
ATOM 710 C CA . LYS A 1 91 ? 6.741 -21.543 -59.131 1.00 74.94 91 LYS A CA 1
ATOM 711 C C . LYS A 1 91 ? 5.590 -21.576 -60.143 1.00 74.94 91 LYS A C 1
ATOM 713 O O . LYS A 1 91 ? 5.442 -22.573 -60.843 1.00 74.94 91 LYS A O 1
ATOM 718 N N . LYS A 1 92 ? 4.728 -20.558 -60.140 1.00 69.31 92 LYS A N 1
ATOM 719 C CA . LYS A 1 92 ? 3.517 -20.493 -60.972 1.00 69.31 92 LYS A CA 1
ATOM 720 C C . LYS A 1 92 ? 3.741 -19.746 -62.295 1.00 69.31 92 LYS A C 1
ATOM 722 O O . LYS A 1 92 ? 2.902 -19.864 -63.184 1.00 69.31 92 LYS A O 1
ATOM 727 N N . THR A 1 93 ? 4.827 -18.980 -62.394 1.00 63.53 93 THR A N 1
ATOM 728 C CA . THR A 1 93 ? 5.247 -18.261 -63.608 1.00 63.53 93 THR A CA 1
ATOM 729 C C . T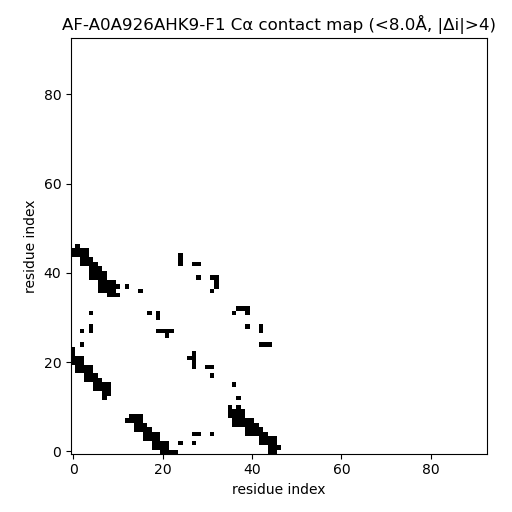HR A 1 93 ? 6.288 -19.088 -64.339 1.00 63.53 93 THR A C 1
ATOM 731 O O . THR A 1 93 ? 6.184 -19.189 -65.578 1.00 63.53 93 THR A O 1
#

Radius of gyration: 28.22 Å; Cα contacts (8 Å, |Δi|>4): 103; chains: 1; bounding box: 30×36×85 Å